Protein AF-A0A170YLC6-F1 (afdb_monomer)

Secondary structure (DSSP, 8-state):
-HHHHHHHHHHHHHHHHT-------EEEETTTTEEEETT-PPP-EEEEEETTSS-EEEEEEPTTPPP-SEEESSS--TTEEEEETT--B-TTT--PPTT-EEEEEE-SSTTSPPEEEEEEE-TTS-EEEES-SS--

Solvent-accessible surface area (backbone atoms only — not comparable to full-atom values): 7543 Å² total; per-residue (Å²): 124,70,68,60,56,54,55,52,51,51,51,52,51,53,60,62,66,64,66,71,79,67,68,23,46,48,21,35,37,67,88,78,43,23,44,31,35,62,85,62,46,55,56,40,30,37,40,40,41,30,81,79,78,74,49,39,37,40,37,36,54,37,88,98,49,80,59,43,35,56,47,54,68,82,54,82,55,89,48,42,44,28,23,38,87,81,70,45,82,35,46,95,71,66,66,61,58,48,68,36,46,32,42,38,37,28,58,52,47,86,91,29,67,74,12,64,42,43,37,31,24,36,88,82,25,46,62,78,45,51,82,29,64,58,77,131

Sequence (136 aa):
MKIKFINYGICIICCLMLVSCFDNEIYFDLTNQTICSCNKQRIINLYIDGSNSTNFYHWILKPNKKGASSVSIRTENSNYVIENMWNEDVSKKFRLQPNTEYEIRNNTFGDAAGGKLTIKTNNKGVVIYADKTSCQ

pLDDT: mean 87.72, std 13.37, range [45.97, 98.38]

Organism: NCBI:txid681398

Radius of gyration: 19.0 Å; Cα contacts (8 Å, |Δi|>4): 285; chains: 1; bounding box: 36×30×66 Å

Mean predicted aligned error: 7.42 Å

Structure (mmCIF, N/CA/C/O backbone):
data_AF-A0A170YLC6-F1
#
_entry.id   AF-A0A170YLC6-F1
#
loop_
_atom_site.group_PDB
_atom_site.id
_atom_site.type_symbol
_atom_site.label_atom_id
_atom_site.label_alt_id
_atom_site.label_comp_id
_atom_site.label_asym_id
_atom_site.label_entity_id
_atom_site.label_seq_id
_atom_site.pdbx_PDB_ins_code
_atom_site.Cartn_x
_atom_site.Cartn_y
_atom_site.Cartn_z
_atom_site.occupancy
_atom_site.B_iso_or_equiv
_atom_site.auth_seq_id
_atom_site.auth_comp_id
_atom_site.auth_asym_id
_atom_site.auth_atom_id
_atom_site.pdbx_PDB_model_num
ATOM 1 N N . MET A 1 1 ? 20.572 -8.815 -52.699 1.00 48.38 1 MET A N 1
ATOM 2 C CA . MET A 1 1 ? 19.210 -8.755 -52.111 1.00 48.38 1 MET A CA 1
ATOM 3 C C . MET A 1 1 ? 19.081 -9.379 -50.713 1.00 48.38 1 MET A C 1
ATOM 5 O O . MET A 1 1 ? 18.228 -8.927 -49.969 1.00 48.38 1 MET A O 1
ATOM 9 N N . LYS A 1 2 ? 19.924 -10.350 -50.311 1.00 45.97 2 LYS A N 1
ATOM 10 C CA . LYS A 1 2 ? 19.837 -11.036 -48.998 1.00 45.97 2 LYS A CA 1
ATOM 11 C C . LYS A 1 2 ? 20.210 -10.178 -47.770 1.00 45.97 2 LYS A C 1
ATOM 13 O O . LYS A 1 2 ? 19.629 -10.358 -46.711 1.00 45.97 2 LYS A O 1
ATOM 18 N N . ILE A 1 3 ? 21.117 -9.208 -47.925 1.00 53.50 3 ILE A N 1
ATOM 19 C CA . ILE A 1 3 ? 21.610 -8.356 -46.820 1.00 53.50 3 ILE A CA 1
ATOM 20 C C . ILE A 1 3 ? 20.516 -7.417 -46.278 1.00 53.50 3 ILE A C 1
ATOM 22 O O . ILE A 1 3 ? 20.440 -7.183 -45.077 1.00 53.50 3 ILE A O 1
ATOM 26 N N . LYS A 1 4 ? 19.611 -6.928 -47.142 1.00 48.47 4 LYS A N 1
ATOM 27 C CA . LYS A 1 4 ? 18.513 -6.043 -46.718 1.00 48.47 4 LYS A CA 1
ATOM 28 C C . LYS A 1 4 ? 17.527 -6.763 -45.788 1.00 48.47 4 LYS A C 1
ATOM 30 O O . LYS A 1 4 ? 17.150 -6.197 -44.774 1.00 48.47 4 LYS A O 1
ATOM 35 N N . PHE A 1 5 ? 17.176 -8.019 -46.081 1.00 52.56 5 PHE A N 1
ATOM 36 C CA . PHE A 1 5 ? 16.261 -8.822 -45.254 1.00 52.56 5 PHE A CA 1
ATOM 37 C C . PHE A 1 5 ? 16.809 -9.117 -43.851 1.00 52.56 5 PHE A C 1
ATOM 39 O O . PHE A 1 5 ? 16.048 -9.096 -42.889 1.00 52.56 5 PHE A O 1
ATOM 46 N N . ILE A 1 6 ? 18.122 -9.335 -43.726 1.00 58.53 6 ILE A N 1
ATOM 47 C CA . ILE A 1 6 ? 18.782 -9.552 -42.429 1.00 58.53 6 ILE A CA 1
ATOM 48 C C . ILE A 1 6 ? 18.714 -8.277 -41.575 1.00 58.53 6 ILE A C 1
ATOM 50 O O . ILE A 1 6 ? 18.359 -8.351 -40.402 1.00 58.53 6 ILE A O 1
ATOM 54 N N . ASN A 1 7 ? 18.948 -7.103 -42.174 1.00 59.88 7 ASN A N 1
ATOM 55 C CA . ASN A 1 7 ? 18.844 -5.824 -41.462 1.00 59.88 7 ASN A CA 1
ATOM 56 C C . ASN A 1 7 ? 17.406 -5.511 -41.008 1.00 59.88 7 ASN A C 1
ATOM 58 O O . ASN A 1 7 ? 17.218 -5.042 -39.889 1.00 59.88 7 ASN A O 1
ATOM 62 N N . TYR A 1 8 ? 16.389 -5.818 -41.824 1.00 62.88 8 TYR A N 1
ATOM 63 C CA . TYR A 1 8 ? 14.985 -5.675 -41.408 1.00 62.88 8 TYR A CA 1
ATOM 64 C C . TYR A 1 8 ? 14.615 -6.639 -40.271 1.00 62.88 8 TYR A C 1
ATOM 66 O O . TYR A 1 8 ? 13.932 -6.236 -39.333 1.00 62.88 8 TYR A O 1
ATOM 74 N N . GLY A 1 9 ? 15.104 -7.884 -40.314 1.00 66.00 9 GLY A N 1
ATOM 75 C CA . GLY A 1 9 ? 14.891 -8.865 -39.246 1.00 66.00 9 GLY A CA 1
ATOM 76 C C . GLY A 1 9 ? 15.504 -8.437 -37.909 1.00 66.00 9 GLY A C 1
ATOM 77 O O . GLY A 1 9 ? 14.850 -8.552 -36.876 1.00 66.00 9 GLY A O 1
ATOM 78 N N . ILE A 1 10 ? 16.716 -7.870 -37.929 1.00 73.00 10 ILE A N 1
ATOM 79 C CA . ILE A 1 10 ? 17.382 -7.339 -36.728 1.00 73.00 10 ILE A CA 1
ATOM 80 C C . ILE A 1 10 ? 16.599 -6.156 -36.145 1.00 73.00 10 ILE A C 1
ATOM 82 O O . ILE A 1 10 ? 16.379 -6.122 -34.938 1.00 73.00 10 ILE A O 1
ATOM 86 N N . CYS A 1 11 ? 16.107 -5.227 -36.975 1.00 67.75 11 CYS A N 1
ATOM 87 C CA . CYS A 1 11 ? 15.267 -4.124 -36.495 1.00 67.75 11 CYS A CA 1
ATOM 88 C C . CYS A 1 11 ? 13.968 -4.613 -35.838 1.00 67.75 11 CYS A C 1
ATOM 90 O O . CYS A 1 11 ? 13.606 -4.111 -34.778 1.00 67.75 11 CYS A O 1
ATOM 92 N N . ILE A 1 12 ? 13.293 -5.611 -36.417 1.00 71.88 12 ILE A N 1
ATOM 93 C CA . ILE A 1 12 ? 12.060 -6.177 -35.846 1.00 71.88 12 ILE A CA 1
ATOM 94 C C . ILE A 1 12 ? 12.345 -6.857 -34.500 1.00 71.88 12 ILE A C 1
ATOM 96 O O . ILE A 1 12 ? 11.608 -6.641 -33.542 1.00 71.88 12 ILE A O 1
ATOM 100 N N . ILE A 1 13 ? 13.438 -7.617 -34.390 1.00 69.62 13 ILE A N 1
ATOM 101 C CA . ILE A 1 13 ? 13.849 -8.256 -33.129 1.00 69.62 13 ILE A CA 1
ATOM 102 C C . ILE A 1 13 ? 14.229 -7.202 -32.078 1.00 69.62 13 ILE A C 1
ATOM 104 O O . ILE A 1 13 ? 13.822 -7.329 -30.927 1.00 69.62 13 ILE A O 1
ATOM 108 N N . CYS A 1 14 ? 14.934 -6.129 -32.454 1.00 65.12 14 CYS A N 1
ATOM 109 C CA . CYS A 1 14 ? 15.225 -5.012 -31.551 1.00 65.12 14 CYS A CA 1
ATOM 110 C C . CYS A 1 14 ? 13.949 -4.305 -31.069 1.00 65.12 14 CYS A C 1
ATOM 112 O O . CYS A 1 14 ? 13.848 -4.008 -29.884 1.00 65.12 14 CYS A O 1
ATOM 114 N N . CYS A 1 15 ? 12.953 -4.089 -31.935 1.00 64.06 15 CYS A N 1
ATOM 115 C CA . CYS A 1 15 ? 11.661 -3.527 -31.529 1.00 64.06 15 CYS A CA 1
ATOM 116 C C . CYS A 1 15 ? 10.871 -4.472 -30.607 1.00 64.06 15 CYS A C 1
ATOM 118 O O . CYS A 1 15 ? 10.248 -4.005 -29.659 1.00 64.06 15 CYS A O 1
ATOM 120 N N . LEU A 1 16 ? 10.934 -5.789 -30.834 1.00 62.88 16 LEU A N 1
ATOM 121 C CA . LEU A 1 16 ? 10.293 -6.797 -29.978 1.00 62.88 16 LEU A CA 1
ATOM 122 C C . LEU A 1 16 ? 10.998 -6.971 -28.619 1.00 62.88 16 LEU A C 1
ATOM 124 O O . LEU A 1 16 ? 10.357 -7.336 -27.639 1.00 62.88 16 LEU A O 1
ATOM 128 N N . MET A 1 17 ? 12.298 -6.680 -28.534 1.00 57.88 17 MET A N 1
ATOM 129 C CA . MET A 1 17 ? 13.069 -6.721 -27.280 1.00 57.88 17 MET A CA 1
ATOM 130 C C . MET A 1 17 ? 12.860 -5.475 -26.405 1.00 57.88 17 MET A C 1
ATOM 132 O O . MET A 1 17 ? 13.172 -5.508 -25.218 1.00 57.88 17 MET A O 1
ATOM 136 N N . LEU A 1 18 ? 12.312 -4.390 -26.964 1.00 55.69 18 LEU A N 1
ATOM 137 C CA . LEU A 1 18 ? 11.965 -3.169 -26.225 1.00 55.69 18 LEU A CA 1
ATOM 138 C C . LEU A 1 18 ? 10.608 -3.260 -25.510 1.00 55.69 18 LEU A C 1
ATOM 140 O O . LEU A 1 18 ? 10.250 -2.358 -24.761 1.00 55.69 18 LEU A O 1
ATOM 144 N N . VAL A 1 19 ? 9.864 -4.355 -25.689 1.00 55.34 19 VAL A N 1
ATOM 145 C CA . VAL A 1 19 ? 8.566 -4.576 -25.039 1.00 55.34 19 VAL A CA 1
ATOM 146 C C . VAL A 1 19 ? 8.743 -5.198 -23.646 1.00 55.34 19 VAL A C 1
ATOM 148 O O . VAL A 1 19 ? 8.029 -6.123 -23.267 1.00 55.34 19 VAL A O 1
ATOM 151 N N . SER A 1 20 ? 9.700 -4.718 -22.843 1.00 52.94 20 SER A N 1
ATOM 152 C CA . SER A 1 20 ? 9.600 -4.921 -21.394 1.00 52.94 20 SER A CA 1
ATOM 153 C C . SER A 1 20 ? 8.557 -3.931 -20.884 1.00 52.94 20 SER A C 1
ATOM 155 O O . SER A 1 20 ? 8.877 -2.789 -20.563 1.00 52.94 20 SER A O 1
ATOM 157 N N . CYS A 1 21 ? 7.289 -4.341 -20.897 1.00 65.69 21 CYS A N 1
ATOM 158 C CA . CYS A 1 21 ? 6.196 -3.516 -20.401 1.00 65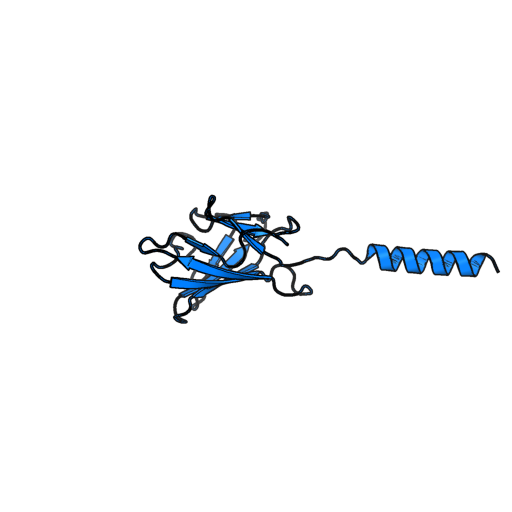.69 21 CYS A CA 1
ATOM 159 C C . CYS A 1 21 ? 6.307 -3.454 -18.870 1.00 65.69 21 CYS A C 1
ATOM 161 O O . CYS A 1 21 ? 5.843 -4.344 -18.150 1.00 65.69 21 CYS A O 1
ATOM 163 N N . PHE A 1 22 ? 7.035 -2.459 -18.365 1.00 78.31 22 PHE A N 1
ATOM 164 C CA . PHE A 1 22 ? 6.889 -2.054 -16.977 1.00 78.31 22 PHE A CA 1
ATOM 165 C C .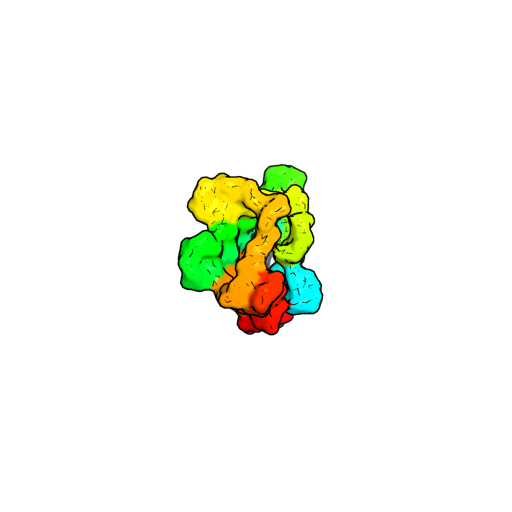 PHE A 1 22 ? 5.486 -1.489 -16.809 1.00 78.31 22 PHE A C 1
ATOM 167 O O . PHE A 1 22 ? 4.997 -0.763 -17.671 1.00 78.31 22 PHE A O 1
ATOM 174 N N . ASP A 1 23 ? 4.824 -1.883 -15.732 1.00 87.00 23 ASP A N 1
ATOM 175 C CA . ASP A 1 23 ? 3.466 -1.442 -15.457 1.00 87.00 23 ASP A CA 1
ATOM 176 C C . ASP A 1 23 ? 3.287 -1.261 -13.955 1.00 87.00 23 ASP A C 1
ATOM 178 O O . ASP A 1 23 ? 3.899 -1.956 -13.136 1.00 87.00 23 ASP A O 1
ATOM 182 N N . ASN A 1 24 ? 2.462 -0.290 -13.597 1.00 93.12 24 ASN A N 1
ATOM 183 C CA . ASN A 1 24 ? 2.168 0.044 -12.223 1.00 93.12 24 ASN A CA 1
ATOM 184 C C . ASN A 1 24 ? 0.934 -0.687 -11.692 1.00 93.12 24 ASN A C 1
ATOM 186 O O . ASN A 1 24 ? 0.565 -0.443 -10.543 1.00 93.12 24 ASN A O 1
ATOM 190 N N . GLU A 1 25 ? 0.286 -1.559 -12.469 1.00 94.62 25 GLU A N 1
ATOM 191 C CA . GLU A 1 25 ? -0.931 -2.231 -12.029 1.00 94.62 25 GLU A CA 1
ATOM 192 C C . GLU A 1 25 ? -0.751 -2.978 -10.699 1.00 94.62 25 GLU A C 1
ATOM 194 O O . GLU A 1 25 ? 0.216 -3.712 -10.450 1.00 94.62 25 GLU A O 1
ATOM 199 N N . ILE A 1 26 ? -1.716 -2.729 -9.817 1.00 96.75 26 ILE A N 1
ATOM 200 C CA . ILE A 1 26 ? -1.771 -3.235 -8.456 1.00 96.75 26 ILE A CA 1
ATOM 201 C C . ILE A 1 26 ? -3.178 -3.733 -8.142 1.00 96.75 26 ILE A C 1
ATOM 203 O O . ILE A 1 26 ? -4.171 -3.230 -8.670 1.00 96.75 26 ILE A O 1
ATOM 207 N N . TYR A 1 27 ? -3.246 -4.673 -7.210 1.00 97.44 27 TYR A N 1
ATOM 208 C CA . TYR A 1 27 ? -4.473 -5.115 -6.561 1.00 97.44 27 TYR A CA 1
ATOM 209 C C . TYR A 1 27 ? -4.266 -5.169 -5.046 1.00 97.44 27 TYR A C 1
ATOM 211 O O . TYR A 1 27 ? -3.137 -5.100 -4.547 1.00 97.44 27 TYR A O 1
ATOM 219 N N . PHE A 1 28 ? -5.361 -5.296 -4.304 1.00 98.19 28 PHE A N 1
ATOM 220 C CA . PHE A 1 28 ? -5.331 -5.413 -2.856 1.00 98.19 28 PHE A CA 1
ATO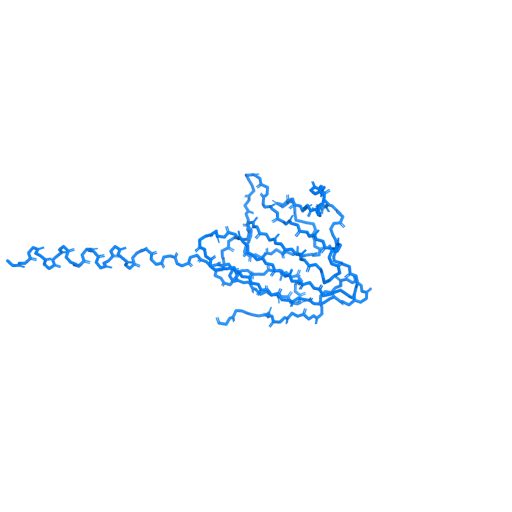M 221 C C . PHE A 1 28 ? -5.730 -6.822 -2.412 1.00 98.19 28 PHE A C 1
ATOM 223 O O . PHE A 1 28 ? -6.842 -7.282 -2.666 1.00 98.19 28 PHE A O 1
ATOM 230 N N . ASP A 1 29 ? -4.838 -7.499 -1.696 1.00 97.62 29 ASP A N 1
ATOM 231 C CA . ASP A 1 29 ? -5.148 -8.764 -1.035 1.00 97.62 29 ASP A CA 1
ATOM 232 C C . ASP A 1 29 ? -5.820 -8.475 0.314 1.00 97.62 29 ASP A C 1
ATOM 234 O O . ASP A 1 29 ? -5.181 -8.057 1.284 1.00 97.62 29 ASP A O 1
ATOM 238 N N . LEU A 1 30 ? -7.134 -8.705 0.372 1.00 97.12 30 LEU A N 1
ATOM 239 C CA . LEU A 1 30 ? -7.945 -8.499 1.574 1.00 97.12 30 LEU A CA 1
ATOM 240 C C . LEU A 1 30 ? -7.572 -9.448 2.721 1.00 97.12 30 LEU A C 1
ATOM 242 O O . LEU A 1 30 ? -7.741 -9.081 3.883 1.00 97.12 30 LEU A O 1
ATOM 246 N N . THR A 1 31 ? -7.055 -10.641 2.431 1.00 95.81 31 THR A N 1
ATOM 247 C CA . THR A 1 31 ? -6.705 -11.628 3.462 1.00 95.81 31 THR A CA 1
ATOM 248 C C . THR A 1 31 ? -5.426 -11.208 4.172 1.00 95.81 31 THR A C 1
ATOM 250 O O . THR A 1 31 ? -5.387 -11.121 5.400 1.00 95.81 31 THR A O 1
ATOM 253 N N . ASN A 1 32 ? -4.394 -10.886 3.391 1.00 96.38 32 ASN A N 1
ATOM 254 C CA . ASN A 1 32 ? -3.082 -10.512 3.915 1.00 96.38 32 ASN A CA 1
ATOM 255 C C . ASN A 1 32 ? -2.965 -9.019 4.246 1.00 96.38 32 ASN A C 1
ATOM 257 O O . ASN A 1 32 ? -2.029 -8.616 4.936 1.00 96.38 32 ASN A O 1
ATOM 261 N N . GLN A 1 33 ? -3.937 -8.206 3.815 1.00 96.75 33 GLN A N 1
ATOM 262 C CA . GLN A 1 33 ? -3.956 -6.751 3.980 1.00 96.75 33 GLN A CA 1
ATOM 263 C C . GLN A 1 33 ? -2.712 -6.113 3.347 1.00 96.75 33 GLN A C 1
ATOM 265 O O . GLN A 1 33 ? -1.981 -5.337 3.972 1.00 96.75 33 GLN A O 1
ATOM 270 N N . THR A 1 34 ? -2.464 -6.493 2.095 1.00 97.12 34 THR A N 1
ATOM 271 C CA . THR A 1 34 ? -1.277 -6.118 1.323 1.00 97.12 34 THR A CA 1
ATOM 272 C C . THR A 1 34 ? -1.661 -5.546 -0.034 1.00 97.12 34 THR A C 1
ATOM 274 O O . THR A 1 34 ? -2.557 -6.053 -0.704 1.00 97.12 34 THR A O 1
ATOM 277 N N . ILE A 1 35 ? -0.924 -4.527 -0.464 1.00 96.94 35 ILE A N 1
ATOM 278 C CA . ILE A 1 35 ? -0.944 -4.014 -1.834 1.00 96.94 35 ILE A CA 1
ATOM 279 C C . ILE A 1 35 ? 0.038 -4.859 -2.641 1.00 96.94 35 ILE A C 1
ATOM 281 O O . ILE A 1 35 ? 1.195 -4.993 -2.239 1.00 96.94 35 ILE A O 1
ATOM 285 N N . CYS A 1 36 ? -0.403 -5.419 -3.760 1.00 96.94 36 CYS A N 1
ATOM 286 C CA . CYS A 1 36 ? 0.364 -6.360 -4.567 1.00 96.94 36 CYS A CA 1
ATOM 287 C C . CYS A 1 36 ? 0.493 -5.856 -6.005 1.00 96.94 36 CYS A C 1
ATOM 289 O O . CYS A 1 36 ? -0.493 -5.452 -6.609 1.00 96.94 36 CYS A O 1
ATOM 291 N N . SER A 1 37 ? 1.701 -5.914 -6.560 1.00 95.25 37 SER A N 1
ATOM 292 C CA . SER A 1 37 ? 1.980 -5.636 -7.970 1.00 95.25 37 SER A CA 1
ATOM 293 C C . SER A 1 37 ? 1.588 -6.826 -8.847 1.00 95.25 37 SER A C 1
ATOM 295 O O . SER A 1 37 ? 1.901 -7.977 -8.521 1.00 95.25 37 SER A O 1
ATOM 297 N N . CYS A 1 38 ? 0.948 -6.548 -9.982 1.00 93.25 38 CYS A N 1
ATOM 298 C CA . CYS A 1 38 ? 0.431 -7.583 -10.872 1.00 93.25 38 CYS A CA 1
ATOM 299 C C . CYS A 1 38 ? 1.497 -8.331 -11.666 1.00 93.25 38 CYS A C 1
ATOM 301 O O . CYS A 1 38 ? 1.487 -9.557 -11.767 1.00 93.25 38 CYS A O 1
ATOM 303 N N . ASN A 1 39 ? 2.493 -7.608 -12.145 1.00 88.88 39 ASN A N 1
ATOM 304 C CA . ASN A 1 39 ? 3.618 -8.140 -12.908 1.00 88.88 39 ASN A CA 1
ATOM 305 C C . ASN A 1 39 ? 4.800 -8.574 -12.015 1.00 88.88 39 ASN A C 1
ATOM 307 O O . ASN A 1 39 ? 5.905 -8.802 -12.511 1.00 88.88 39 ASN A O 1
ATOM 311 N N . LYS A 1 40 ? 4.584 -8.694 -10.694 1.00 88.81 40 LYS A N 1
ATOM 312 C CA . LYS A 1 40 ? 5.610 -9.016 -9.681 1.00 88.81 40 LYS A CA 1
ATOM 313 C C . LYS A 1 40 ? 6.767 -8.007 -9.637 1.00 88.81 40 LYS A C 1
ATOM 315 O O . LYS A 1 40 ? 7.842 -8.322 -9.114 1.00 88.81 40 LYS A O 1
ATOM 320 N N . GLN A 1 41 ? 6.570 -6.801 -10.166 1.00 90.75 41 GLN A N 1
ATOM 321 C CA . GLN A 1 41 ? 7.559 -5.735 -10.084 1.00 90.75 41 GLN A CA 1
ATOM 322 C C . GLN A 1 41 ? 7.590 -5.149 -8.674 1.00 90.75 41 GLN A C 1
ATOM 324 O O . GLN A 1 41 ? 6.671 -5.303 -7.873 1.00 90.75 41 GLN A O 1
ATOM 329 N N . ARG A 1 42 ? 8.716 -4.527 -8.328 1.00 93.06 42 ARG A N 1
ATOM 330 C CA . ARG A 1 42 ? 8.916 -3.970 -6.990 1.00 93.06 42 ARG A CA 1
ATOM 331 C C . ARG A 1 42 ? 8.119 -2.688 -6.871 1.00 93.06 42 ARG A C 1
ATOM 333 O O . ARG A 1 42 ? 8.289 -1.809 -7.697 1.00 93.06 42 ARG A O 1
ATOM 340 N N . ILE A 1 43 ? 7.353 -2.550 -5.805 1.00 95.00 43 ILE A N 1
ATOM 341 C CA . ILE A 1 43 ? 6.685 -1.301 -5.467 1.00 95.00 43 ILE A CA 1
ATOM 342 C C . ILE A 1 43 ? 7.731 -0.357 -4.864 1.00 95.00 43 ILE A C 1
ATOM 344 O O . ILE A 1 43 ? 8.389 -0.709 -3.884 1.00 95.00 43 ILE A O 1
ATOM 348 N N . ILE A 1 44 ? 7.919 0.822 -5.447 1.00 95.25 44 ILE A N 1
ATOM 349 C CA . ILE A 1 44 ? 8.914 1.814 -5.004 1.00 95.25 44 ILE A CA 1
ATOM 350 C C . ILE A 1 44 ? 8.241 3.102 -4.529 1.00 95.25 44 ILE A C 1
ATOM 352 O O . ILE A 1 44 ? 8.753 3.747 -3.615 1.00 95.25 44 ILE A O 1
ATOM 356 N N . ASN A 1 45 ? 7.101 3.451 -5.127 1.00 95.06 45 ASN A N 1
ATOM 357 C CA . ASN A 1 45 ? 6.413 4.714 -4.899 1.00 95.06 45 ASN A CA 1
ATOM 358 C C . ASN A 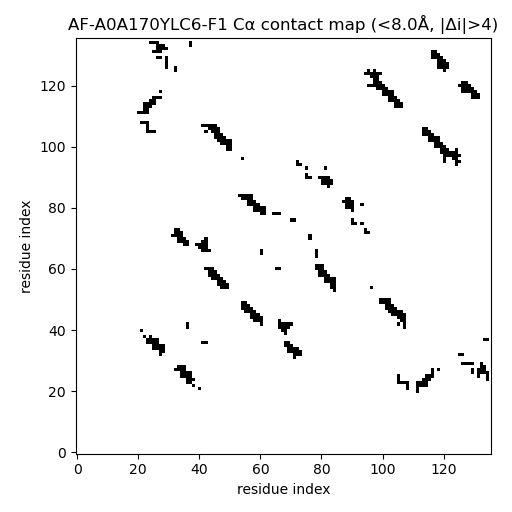1 45 ? 4.890 4.497 -4.899 1.00 95.06 45 ASN A C 1
ATOM 360 O O . ASN A 1 45 ? 4.330 4.111 -5.928 1.00 95.06 45 ASN A O 1
ATOM 364 N N . LEU A 1 46 ? 4.237 4.731 -3.755 1.00 96.06 46 LEU A N 1
ATOM 365 C CA . LEU A 1 46 ? 2.776 4.691 -3.629 1.00 96.06 46 LEU A CA 1
ATOM 366 C C . LEU A 1 46 ? 2.236 5.978 -3.013 1.00 96.06 46 LEU A C 1
ATOM 368 O O . LEU A 1 46 ? 2.768 6.461 -2.016 1.00 96.06 46 LEU A O 1
ATOM 372 N N . TYR A 1 47 ? 1.099 6.433 -3.516 1.00 95.94 47 TYR A N 1
ATOM 373 C CA . TYR A 1 47 ? 0.256 7.428 -2.865 1.00 95.94 47 TYR A CA 1
ATOM 374 C C . TYR A 1 47 ? -0.995 6.752 -2.311 1.00 95.94 47 TYR A C 1
ATOM 376 O O . TYR A 1 47 ? -1.560 5.871 -2.959 1.00 95.94 47 TYR A O 1
ATOM 384 N N . ILE A 1 48 ? -1.404 7.144 -1.108 1.00 96.38 48 ILE A N 1
ATOM 385 C CA . ILE A 1 48 ? -2.625 6.682 -0.449 1.00 96.38 48 ILE A CA 1
ATOM 386 C C . ILE A 1 48 ? -3.403 7.922 -0.013 1.00 96.38 48 ILE A C 1
ATOM 388 O O . ILE A 1 48 ? -3.044 8.578 0.967 1.00 96.38 48 ILE A O 1
ATOM 392 N N . ASP A 1 49 ? -4.469 8.218 -0.746 1.00 96.06 49 ASP A N 1
ATOM 393 C CA . ASP A 1 49 ? -5.271 9.429 -0.614 1.00 96.06 49 ASP A CA 1
ATOM 394 C C . ASP A 1 49 ? -6.645 9.076 -0.045 1.00 96.06 49 ASP A C 1
ATOM 396 O O . ASP A 1 49 ? -7.414 8.338 -0.655 1.00 96.06 49 ASP A O 1
ATOM 400 N N . GLY A 1 50 ? -6.967 9.575 1.142 1.00 95.56 50 GLY A N 1
ATOM 401 C CA . GLY A 1 50 ? -8.278 9.419 1.758 1.00 95.56 50 GLY A CA 1
ATOM 402 C C . GLY A 1 50 ? -9.281 10.422 1.200 1.00 95.56 50 GLY A C 1
ATOM 403 O O . GLY A 1 50 ? -8.948 11.577 0.929 1.00 95.56 50 GLY A O 1
ATOM 404 N N . SER A 1 51 ? -10.543 10.010 1.100 1.00 90.31 51 SER A N 1
ATOM 405 C CA . SER A 1 51 ? -11.629 10.821 0.528 1.00 90.31 51 SER A CA 1
ATOM 406 C C . SER A 1 51 ? -11.871 12.169 1.225 1.00 90.31 51 SER A C 1
ATOM 408 O O . SER A 1 51 ? -12.468 13.071 0.645 1.00 90.31 51 SER A O 1
ATOM 410 N N . ASN A 1 52 ? -11.391 12.344 2.457 1.00 80.31 52 ASN A N 1
ATOM 411 C CA . ASN A 1 52 ? -11.552 13.558 3.256 1.00 80.31 52 ASN A CA 1
ATOM 412 C C . ASN A 1 52 ? -10.415 14.589 3.097 1.00 80.31 52 ASN A C 1
ATOM 414 O O . ASN A 1 52 ? -10.375 15.550 3.862 1.00 80.31 52 ASN A O 1
ATOM 418 N N . SER A 1 53 ? -9.502 14.414 2.130 1.00 70.94 53 SER A N 1
ATOM 419 C CA . SER A 1 53 ? -8.393 15.338 1.795 1.00 70.94 53 SER A CA 1
ATOM 420 C C . SER A 1 53 ? -7.329 15.560 2.884 1.00 70.94 53 SER A C 1
ATOM 422 O O . SER A 1 53 ? -6.278 16.125 2.602 1.00 70.94 53 SER A O 1
ATOM 424 N N . THR A 1 54 ? -7.568 15.125 4.122 1.00 79.62 54 THR A N 1
ATOM 425 C CA . THR A 1 54 ? -6.635 15.255 5.254 1.00 79.62 54 THR A CA 1
ATOM 426 C C . THR A 1 54 ? -5.793 14.005 5.471 1.00 79.62 54 THR A C 1
ATOM 428 O O . THR A 1 54 ? -4.707 14.070 6.043 1.00 79.62 54 THR A O 1
ATOM 431 N N . ASN A 1 55 ? -6.277 12.855 5.005 1.00 88.81 55 ASN A N 1
ATOM 432 C CA . ASN A 1 55 ? -5.559 11.597 5.092 1.00 88.81 55 ASN A CA 1
ATOM 433 C C . ASN A 1 55 ? -4.753 11.374 3.811 1.00 88.81 55 ASN A C 1
ATOM 435 O O . ASN A 1 55 ? -5.249 10.766 2.874 1.00 88.81 55 ASN A O 1
ATOM 439 N N . PHE A 1 56 ? -3.517 11.856 3.777 1.00 94.50 56 PHE A N 1
ATOM 440 C CA . PHE A 1 56 ? -2.591 11.637 2.667 1.00 94.50 56 PHE A CA 1
ATOM 441 C C . PHE A 1 56 ? -1.354 10.910 3.173 1.00 94.50 56 PHE A C 1
ATOM 443 O O . PHE A 1 56 ? -0.787 11.312 4.194 1.00 94.50 56 PHE A O 1
ATOM 450 N N . TYR A 1 57 ? -0.919 9.886 2.441 1.00 95.50 57 TYR A N 1
ATOM 451 C CA . TYR A 1 57 ? 0.332 9.195 2.721 1.00 95.50 57 TYR A CA 1
ATOM 452 C C . TYR A 1 57 ? 1.121 8.921 1.446 1.00 95.50 57 TYR A C 1
ATOM 454 O O . TYR A 1 57 ? 0.598 8.339 0.495 1.00 95.50 57 TYR A O 1
ATOM 462 N N . HIS A 1 58 ? 2.406 9.259 1.465 1.00 96.25 58 HIS A N 1
ATOM 463 C CA . HIS A 1 58 ? 3.354 8.952 0.403 1.00 96.25 58 HIS A CA 1
ATOM 464 C C . HIS A 1 58 ? 4.358 7.916 0.899 1.00 96.25 58 HIS A C 1
ATOM 466 O O . HIS A 1 58 ? 5.118 8.161 1.830 1.00 96.25 58 HIS A O 1
ATOM 472 N N . TRP A 1 59 ? 4.334 6.728 0.303 1.00 96.06 59 TRP A N 1
ATOM 473 C CA . TRP A 1 59 ? 5.272 5.656 0.610 1.00 96.06 59 TRP A CA 1
ATOM 474 C C . TRP A 1 59 ? 6.412 5.661 -0.395 1.00 96.06 59 TRP A C 1
ATOM 476 O O . TRP A 1 59 ? 6.195 5.480 -1.595 1.00 96.06 59 TRP A O 1
ATOM 486 N N . ILE A 1 60 ? 7.632 5.783 0.116 1.00 95.94 60 ILE A N 1
ATOM 487 C CA . ILE A 1 60 ? 8.854 5.882 -0.679 1.00 95.94 60 ILE A CA 1
ATOM 488 C C . ILE A 1 60 ? 9.825 4.805 -0.210 1.00 95.94 60 ILE A C 1
ATOM 490 O O . ILE A 1 60 ? 10.107 4.679 0.983 1.00 95.94 60 ILE A O 1
ATOM 494 N N . LEU A 1 61 ? 10.366 4.013 -1.134 1.00 96.69 61 LEU A N 1
ATOM 495 C CA . LEU A 1 61 ? 11.435 3.074 -0.802 1.00 96.69 61 LEU A CA 1
ATOM 496 C C . LEU A 1 61 ? 12.674 3.838 -0.312 1.00 96.69 61 LEU A C 1
ATOM 498 O O . LEU A 1 61 ? 13.177 4.731 -0.992 1.00 96.69 61 LEU A O 1
ATOM 502 N N . LYS A 1 62 ? 13.213 3.448 0.845 1.00 95.50 62 LYS A N 1
ATOM 503 C CA . LYS A 1 62 ? 14.450 4.033 1.369 1.00 95.50 62 LYS A CA 1
ATOM 504 C C . LYS A 1 62 ? 15.625 3.776 0.422 1.00 95.50 62 LYS A C 1
ATOM 506 O O . LYS A 1 62 ? 15.715 2.688 -0.162 1.00 95.50 62 LYS A O 1
ATOM 511 N N . PRO A 1 63 ? 16.596 4.704 0.355 1.00 93.19 63 PRO A N 1
ATOM 512 C CA . PRO A 1 63 ? 17.851 4.465 -0.343 1.00 93.19 63 PRO A CA 1
ATOM 513 C C . PRO A 1 63 ? 18.496 3.149 0.109 1.00 93.19 63 PRO A C 1
ATOM 515 O O . PRO A 1 63 ? 18.483 2.809 1.294 1.00 93.19 63 PRO A O 1
ATOM 518 N N . ASN A 1 64 ? 19.069 2.403 -0.837 1.00 91.50 64 ASN A N 1
ATOM 519 C CA . ASN A 1 64 ? 19.768 1.132 -0.594 1.00 91.50 64 ASN A CA 1
ATOM 520 C C . ASN A 1 64 ? 18.906 -0.006 -0.009 1.00 91.50 64 ASN A C 1
ATOM 522 O O . ASN A 1 64 ? 19.444 -1.045 0.382 1.00 91.50 64 ASN A O 1
ATOM 526 N N . LYS A 1 65 ? 17.577 0.143 0.055 1.00 93.88 65 LYS A N 1
ATOM 527 C CA . LYS A 1 65 ? 16.661 -0.953 0.393 1.00 93.88 65 LYS A CA 1
ATOM 528 C C . LYS A 1 65 ? 16.128 -1.624 -0.866 1.00 93.88 65 LYS A C 1
ATOM 530 O O . LYS A 1 65 ? 16.086 -1.042 -1.945 1.00 93.88 65 LYS A O 1
ATOM 535 N N . LYS A 1 66 ? 15.722 -2.886 -0.726 1.00 89.19 66 LYS A N 1
ATOM 536 C CA . LYS A 1 66 ? 15.099 -3.653 -1.807 1.00 89.19 66 LYS A CA 1
ATOM 537 C C . LYS A 1 66 ? 13.582 -3.552 -1.668 1.00 89.19 66 LYS A C 1
ATOM 539 O O . LYS A 1 66 ? 13.035 -3.981 -0.656 1.00 89.19 66 LYS A O 1
ATOM 544 N N . GLY A 1 67 ? 12.920 -2.998 -2.682 1.00 88.00 67 GLY A N 1
ATOM 545 C CA . GLY A 1 67 ? 11.460 -3.003 -2.760 1.00 88.00 67 GLY A CA 1
ATOM 546 C C . GLY A 1 67 ? 10.907 -4.421 -2.898 1.00 88.00 67 GLY A C 1
ATOM 547 O O . GLY A 1 67 ? 11.605 -5.333 -3.358 1.00 88.00 67 GLY A O 1
ATOM 548 N N . ALA A 1 68 ? 9.651 -4.596 -2.507 1.00 92.38 68 ALA A N 1
ATOM 549 C CA . ALA A 1 68 ? 8.930 -5.860 -2.607 1.00 92.38 68 ALA A CA 1
ATOM 550 C C . ALA A 1 68 ? 7.800 -5.749 -3.634 1.00 92.38 68 ALA A C 1
ATOM 552 O O . ALA A 1 68 ? 7.292 -4.660 -3.887 1.00 92.38 68 ALA A O 1
ATOM 553 N N . SER A 1 69 ? 7.396 -6.876 -4.217 1.00 94.44 69 SER A N 1
ATOM 554 C CA . SER A 1 69 ? 6.216 -6.938 -5.089 1.00 94.44 69 SER A CA 1
ATOM 555 C C . SER A 1 69 ? 4.896 -6.887 -4.322 1.00 94.44 69 SER A C 1
ATOM 557 O O . SER A 1 69 ? 3.838 -6.776 -4.926 1.00 94.44 69 SER A O 1
ATOM 559 N N . SER A 1 70 ? 4.953 -6.985 -2.995 1.00 94.88 70 SER A N 1
ATOM 560 C CA . SER A 1 70 ? 3.811 -6.862 -2.100 1.00 94.88 70 SER A CA 1
ATOM 561 C C . SER A 1 70 ? 4.214 -6.079 -0.857 1.00 94.88 70 SER A C 1
ATOM 563 O O . SER A 1 70 ? 5.267 -6.345 -0.269 1.00 94.88 70 SER A O 1
ATOM 565 N N . VAL A 1 71 ? 3.376 -5.140 -0.433 1.00 94.69 71 VAL A N 1
ATOM 566 C CA . VAL A 1 71 ? 3.623 -4.272 0.721 1.00 94.69 71 VAL A CA 1
ATOM 567 C C . VAL A 1 71 ? 2.415 -4.332 1.650 1.00 94.69 71 VAL A C 1
ATOM 569 O O . VAL A 1 71 ? 1.294 -4.035 1.248 1.00 94.69 71 VAL A O 1
ATOM 572 N N . SER A 1 72 ? 2.638 -4.744 2.898 1.00 93.62 72 SER A N 1
ATOM 573 C CA . SER A 1 72 ? 1.595 -4.772 3.929 1.00 93.62 72 SER A CA 1
ATOM 574 C C . SER A 1 72 ? 1.308 -3.370 4.443 1.00 93.62 72 SER A C 1
ATOM 576 O O . SER A 1 72 ? 2.236 -2.628 4.760 1.00 93.62 72 SER A O 1
ATOM 578 N N . ILE A 1 73 ? 0.024 -3.044 4.585 1.00 92.12 73 ILE A N 1
ATOM 579 C CA . ILE A 1 73 ? -0.434 -1.780 5.179 1.00 92.12 73 ILE A CA 1
ATOM 580 C C . ILE A 1 73 ? -0.657 -1.883 6.699 1.00 92.12 73 ILE A C 1
ATOM 582 O O . ILE A 1 73 ? -0.996 -0.893 7.343 1.00 92.12 73 ILE A O 1
ATOM 586 N N . ARG A 1 74 ? -0.514 -3.080 7.292 1.00 85.69 74 ARG A N 1
ATOM 587 C CA . ARG A 1 74 ? -0.761 -3.312 8.733 1.00 85.69 74 ARG A CA 1
ATOM 588 C C . ARG A 1 74 ? 0.503 -3.456 9.562 1.00 85.69 74 ARG A C 1
ATOM 590 O O . ARG A 1 74 ? 0.463 -3.218 10.768 1.00 85.69 74 ARG A O 1
ATOM 597 N N . THR A 1 75 ? 1.590 -3.887 8.939 1.00 78.56 75 THR A N 1
ATOM 598 C CA . THR A 1 75 ? 2.884 -4.078 9.596 1.00 78.56 75 THR A CA 1
ATOM 599 C C . THR A 1 75 ? 3.829 -2.965 9.199 1.00 78.56 75 THR A C 1
ATOM 601 O O . THR A 1 75 ? 3.869 -2.579 8.033 1.00 78.56 75 THR A O 1
ATOM 604 N N . GLU A 1 76 ? 4.625 -2.497 10.158 1.00 80.94 76 GLU A N 1
ATOM 605 C CA . GLU A 1 76 ? 5.711 -1.566 9.876 1.00 80.94 76 GLU A CA 1
ATOM 606 C C . GLU A 1 76 ? 6.626 -2.157 8.798 1.00 80.94 76 GLU A C 1
ATOM 608 O O . GLU A 1 76 ? 7.120 -3.281 8.925 1.00 80.94 76 GLU A O 1
ATOM 613 N N . ASN A 1 77 ? 6.839 -1.398 7.725 1.00 83.06 77 ASN A N 1
ATOM 614 C CA . ASN A 1 77 ? 7.746 -1.795 6.664 1.00 83.06 77 ASN A CA 1
ATOM 615 C C . ASN A 1 77 ? 9.020 -0.961 6.748 1.00 83.06 77 ASN A C 1
ATOM 617 O O 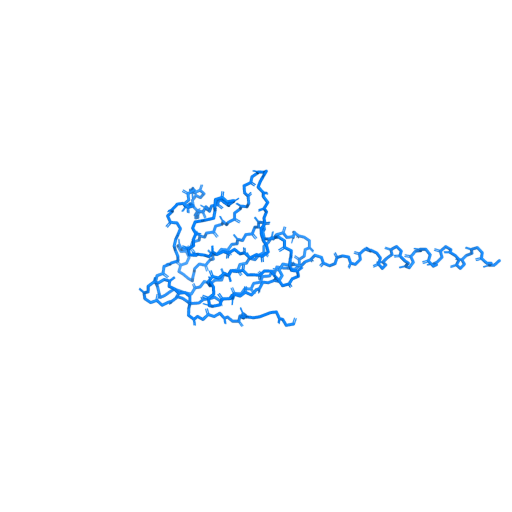. ASN A 1 77 ? 9.092 0.159 6.247 1.00 83.06 77 ASN A O 1
ATOM 621 N N . SER A 1 78 ? 10.051 -1.532 7.369 1.00 88.62 78 SER A N 1
ATOM 622 C CA . SER A 1 78 ? 11.323 -0.845 7.607 1.00 88.62 78 SER A CA 1
ATOM 623 C C . SER A 1 78 ? 12.043 -0.413 6.324 1.00 88.62 78 SER A C 1
ATOM 625 O O . SER A 1 78 ? 12.913 0.462 6.391 1.00 88.62 78 SER A O 1
ATOM 627 N N . ASN A 1 79 ? 11.664 -0.965 5.164 1.00 94.06 79 ASN A N 1
ATOM 628 C CA . ASN A 1 79 ? 12.230 -0.605 3.868 1.00 94.06 79 ASN A CA 1
ATOM 629 C C . ASN A 1 79 ? 11.670 0.698 3.291 1.00 94.06 79 ASN A C 1
ATOM 631 O O . ASN A 1 79 ? 12.317 1.257 2.411 1.00 94.06 79 ASN A O 1
ATOM 635 N N . TYR A 1 80 ? 10.531 1.195 3.774 1.00 94.81 80 TYR A N 1
ATOM 636 C CA . TYR A 1 80 ? 9.896 2.409 3.257 1.00 94.81 80 TYR A CA 1
ATOM 637 C C . TYR A 1 80 ? 9.959 3.540 4.288 1.00 94.81 80 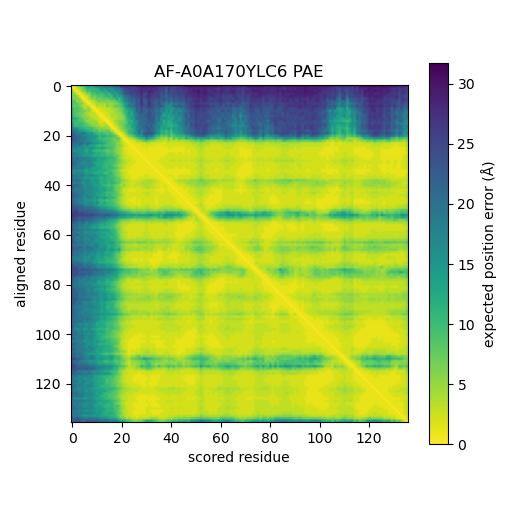TYR A C 1
ATOM 639 O O . TYR A 1 80 ? 10.050 3.300 5.496 1.00 94.81 80 TYR A O 1
ATOM 647 N N . VAL A 1 81 ? 9.976 4.773 3.791 1.00 95.56 81 VAL A N 1
ATOM 648 C CA . VAL A 1 81 ? 9.547 5.968 4.522 1.00 95.56 81 VAL A CA 1
ATOM 649 C C . VAL A 1 81 ? 8.095 6.215 4.139 1.00 95.56 81 VAL A C 1
ATOM 651 O O . VAL A 1 81 ? 7.730 6.036 2.976 1.00 95.56 81 VAL A O 1
ATOM 654 N N . ILE A 1 82 ? 7.274 6.587 5.112 1.00 95.12 82 ILE A N 1
ATOM 655 C CA . ILE A 1 82 ? 5.896 7.005 4.889 1.00 95.12 82 ILE A CA 1
ATOM 656 C C . ILE A 1 82 ? 5.782 8.453 5.337 1.00 95.12 82 ILE A C 1
ATOM 658 O O . ILE A 1 82 ? 5.956 8.734 6.520 1.00 95.12 82 ILE A O 1
ATOM 662 N N . GLU A 1 83 ? 5.479 9.345 4.407 1.00 95.75 83 GLU A N 1
ATOM 663 C CA . GLU A 1 83 ? 5.325 10.776 4.655 1.00 95.75 83 GLU A CA 1
ATOM 664 C C . GLU A 1 83 ? 3.844 11.166 4.630 1.00 95.75 83 GLU A C 1
ATOM 666 O O . GLU A 1 83 ? 3.058 10.574 3.890 1.00 95.75 83 GLU A O 1
ATOM 671 N N . ASN A 1 84 ? 3.438 12.134 5.453 1.00 93.56 84 ASN A N 1
ATOM 672 C CA . ASN A 1 84 ? 2.095 12.724 5.391 1.00 93.56 84 ASN A CA 1
ATOM 673 C C . ASN A 1 84 ? 2.050 13.936 4.434 1.00 93.56 84 ASN A C 1
ATOM 675 O O . ASN A 1 84 ? 3.046 14.272 3.800 1.00 93.56 84 ASN A O 1
ATOM 679 N N . MET A 1 85 ? 0.910 14.638 4.349 1.00 91.31 85 MET A N 1
ATOM 680 C CA . MET A 1 85 ? 0.770 15.839 3.496 1.00 91.31 85 MET A CA 1
ATOM 681 C C . MET A 1 85 ? 1.751 16.979 3.825 1.00 91.31 85 MET A C 1
ATOM 683 O O . MET A 1 85 ? 1.918 17.894 3.024 1.00 91.31 85 MET A O 1
ATOM 687 N N . TRP A 1 86 ? 2.361 16.951 5.011 1.00 92.19 86 TRP A N 1
ATOM 688 C CA . TRP A 1 8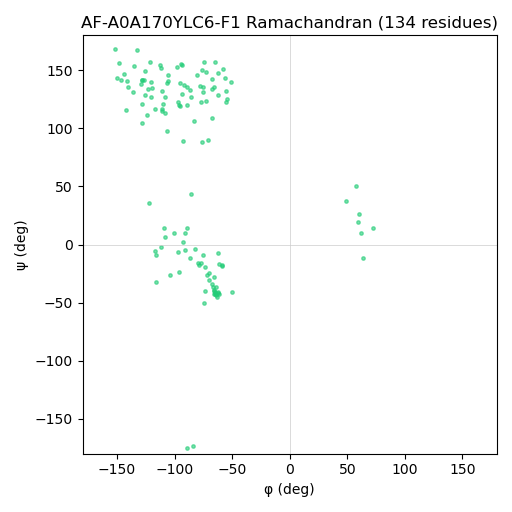6 ? 3.315 17.945 5.499 1.00 92.19 86 TRP A CA 1
ATOM 689 C C . TRP A 1 86 ? 4.771 17.479 5.350 1.00 92.19 86 TRP A C 1
ATOM 691 O O . TRP A 1 86 ? 5.674 18.125 5.877 1.00 92.19 86 TRP A O 1
ATOM 701 N N . ASN A 1 87 ? 5.004 16.374 4.631 1.00 91.81 87 ASN A N 1
ATOM 702 C CA . ASN A 1 87 ? 6.304 15.717 4.464 1.00 91.81 87 ASN A CA 1
ATOM 703 C C . ASN A 1 87 ? 6.931 15.244 5.791 1.00 91.81 87 ASN A C 1
ATOM 705 O O . ASN A 1 87 ? 8.151 15.148 5.919 1.00 91.81 87 ASN A O 1
ATOM 709 N N . GLU A 1 88 ? 6.113 14.959 6.807 1.00 93.88 88 GLU A N 1
ATOM 710 C CA . GLU A 1 88 ? 6.591 14.406 8.075 1.00 93.88 88 GLU A CA 1
ATOM 711 C C . GLU A 1 88 ? 6.675 12.878 7.994 1.00 93.88 88 GLU A C 1
ATOM 713 O O . GLU A 1 88 ? 5.710 12.225 7.590 1.00 93.88 88 GLU A O 1
ATOM 718 N N . ASP A 1 89 ? 7.790 12.294 8.449 1.00 94.44 89 ASP A N 1
ATOM 719 C CA . ASP A 1 89 ? 7.941 10.838 8.556 1.00 94.44 89 ASP A CA 1
ATOM 720 C C . ASP A 1 89 ? 7.005 10.270 9.638 1.00 94.44 89 ASP A C 1
ATOM 722 O O . ASP A 1 89 ? 7.210 10.422 10.848 1.00 94.44 89 ASP A O 1
ATOM 726 N N . VAL A 1 90 ? 5.978 9.556 9.184 1.00 93.31 90 VAL A N 1
ATOM 727 C CA . VAL A 1 90 ? 4.982 8.868 10.005 1.00 93.31 90 VAL A CA 1
ATOM 728 C C . VAL A 1 90 ? 5.128 7.345 9.956 1.00 93.31 90 VAL A C 1
ATOM 730 O O . VAL A 1 90 ? 4.236 6.638 10.426 1.00 93.31 90 VAL A O 1
ATOM 733 N N . SER A 1 91 ? 6.249 6.805 9.465 1.00 91.75 91 SER A N 1
ATOM 734 C CA . SER A 1 91 ? 6.448 5.362 9.228 1.00 91.75 91 SER A CA 1
ATOM 735 C C . SER A 1 91 ? 6.089 4.483 10.430 1.00 91.75 91 SER A C 1
ATOM 737 O O . SER A 1 91 ? 5.437 3.452 10.284 1.00 91.75 91 SER A O 1
ATOM 739 N N . LYS A 1 92 ? 6.456 4.916 11.643 1.00 90.00 92 LYS A N 1
ATOM 740 C CA . LYS A 1 92 ? 6.203 4.173 12.895 1.00 90.00 92 LYS A CA 1
ATOM 741 C C . LYS A 1 92 ? 4.763 4.268 13.407 1.00 90.00 92 LYS A C 1
ATOM 743 O O . LYS A 1 92 ? 4.374 3.525 14.304 1.00 90.00 92 LYS A O 1
ATOM 748 N N . LYS A 1 93 ? 3.991 5.229 12.902 1.00 88.19 93 LYS A N 1
ATOM 749 C CA . LYS A 1 93 ? 2.631 5.549 13.365 1.00 88.19 93 LYS A CA 1
ATOM 750 C C . LYS A 1 93 ? 1.577 5.330 12.285 1.00 88.19 93 LYS A C 1
ATOM 752 O O . LYS A 1 93 ? 0.392 5.468 12.582 1.00 88.19 93 LYS A O 1
ATOM 757 N N . PHE A 1 94 ? 1.991 4.996 11.064 1.00 91.25 94 PHE A N 1
ATOM 758 C CA . PHE A 1 94 ? 1.094 4.812 9.937 1.00 91.25 94 PHE A CA 1
ATOM 759 C C . PHE A 1 94 ? 0.010 3.786 10.266 1.00 91.25 94 PHE A C 1
ATOM 761 O O . PHE A 1 94 ? 0.299 2.634 10.598 1.00 91.25 94 PHE A O 1
ATOM 768 N N . ARG A 1 95 ? -1.245 4.221 10.144 1.00 92.19 95 ARG A N 1
ATOM 769 C CA . ARG A 1 95 ? -2.442 3.383 10.146 1.00 92.19 95 ARG A CA 1
ATOM 770 C C . ARG A 1 95 ? -3.504 4.063 9.297 1.00 92.19 95 ARG A C 1
ATOM 772 O O . ARG A 1 95 ? -3.643 5.283 9.353 1.00 92.19 95 ARG A O 1
ATOM 779 N N . LEU A 1 96 ? -4.276 3.266 8.567 1.00 94.25 96 LEU A N 1
ATOM 780 C CA . LEU A 1 96 ? -5.476 3.773 7.915 1.00 94.25 96 LEU A CA 1
ATOM 781 C C . LEU A 1 96 ? -6.522 4.149 8.968 1.00 94.25 96 LEU A C 1
ATOM 783 O O . LEU A 1 96 ? -6.687 3.459 9.979 1.00 94.25 96 LEU A O 1
ATOM 787 N N . GLN A 1 97 ? -7.240 5.236 8.712 1.00 94.81 97 GLN A N 1
ATOM 788 C CA . GLN A 1 97 ? -8.315 5.696 9.573 1.00 94.81 97 GLN A CA 1
ATOM 789 C C . GLN A 1 97 ? -9.538 4.780 9.446 1.00 94.81 97 GLN A C 1
ATOM 791 O O . GLN A 1 97 ? -9.784 4.210 8.376 1.00 94.81 97 GLN A O 1
ATOM 796 N N . PRO A 1 98 ? -10.321 4.622 10.524 1.00 95.75 98 PRO A N 1
ATOM 797 C CA . PRO A 1 98 ? -11.601 3.929 10.481 1.00 95.75 98 PRO A CA 1
ATOM 798 C C . PRO A 1 98 ? -12.598 4.534 9.486 1.00 95.75 98 PRO A C 1
ATOM 800 O O . PRO A 1 98 ? -12.604 5.744 9.271 1.00 95.75 98 PRO A O 1
ATOM 803 N N . ASN A 1 99 ? -13.489 3.697 8.944 1.00 96.19 99 ASN A N 1
ATOM 804 C CA . ASN A 1 99 ? -14.639 4.095 8.116 1.00 96.19 99 ASN A CA 1
ATOM 805 C C . ASN A 1 99 ? -14.287 5.082 6.987 1.00 96.19 99 ASN A C 1
ATOM 807 O O . ASN A 1 99 ? -15.040 6.015 6.713 1.00 96.19 99 ASN A O 1
ATOM 811 N N . THR A 1 100 ? -13.122 4.904 6.369 1.00 96.25 100 THR A N 1
ATOM 812 C CA . THR A 1 100 ? -12.580 5.825 5.368 1.00 96.25 100 THR A CA 1
ATOM 813 C C . THR A 1 100 ? -12.372 5.088 4.049 1.00 96.25 100 THR A C 1
ATOM 815 O O . THR A 1 100 ? -11.947 3.930 4.020 1.00 96.25 100 THR A O 1
ATOM 818 N N . GLU A 1 101 ? -12.699 5.763 2.952 1.00 97.62 101 GLU A N 1
ATOM 819 C CA . GLU A 1 101 ? -12.374 5.325 1.597 1.00 97.62 101 GLU A CA 1
ATOM 820 C C . GLU A 1 101 ? -11.036 5.939 1.180 1.00 97.62 101 GLU A C 1
ATOM 822 O O . GLU A 1 101 ? -10.791 7.117 1.451 1.00 97.62 101 GLU A O 1
ATOM 827 N N . TYR A 1 102 ? -10.186 5.142 0.536 1.00 97.69 102 TYR A N 1
ATOM 828 C CA . TYR A 1 102 ? -8.893 5.579 0.022 1.00 97.69 102 TYR A CA 1
ATOM 829 C C . TYR A 1 102 ? -8.734 5.212 -1.449 1.00 97.69 102 TYR A C 1
ATOM 831 O O . TYR A 1 102 ? -9.086 4.102 -1.849 1.00 97.69 102 TYR A O 1
ATOM 839 N N . GLU A 1 103 ? -8.120 6.101 -2.221 1.00 97.50 103 GLU A N 1
ATOM 840 C CA . GLU A 1 103 ? -7.498 5.771 -3.499 1.00 97.50 103 GLU A CA 1
ATOM 841 C C . GLU A 1 103 ? -6.014 5.464 -3.263 1.00 97.50 103 GLU A C 1
ATOM 843 O O . GLU A 1 103 ? -5.298 6.225 -2.612 1.00 97.50 103 GLU A O 1
ATOM 848 N N . ILE A 1 104 ? -5.551 4.328 -3.775 1.00 97.25 104 ILE A N 1
ATOM 849 C CA . ILE A 1 104 ? -4.142 3.948 -3.780 1.00 97.25 104 ILE A CA 1
ATOM 850 C C . ILE A 1 104 ? -3.640 4.054 -5.210 1.00 97.25 104 ILE A C 1
ATOM 852 O O . ILE A 1 104 ? -4.208 3.437 -6.111 1.00 97.25 104 ILE A O 1
ATOM 856 N N . ARG A 1 105 ? -2.548 4.794 -5.407 1.00 96.31 105 ARG A N 1
ATOM 857 C CA . ARG A 1 105 ? -1.893 4.978 -6.704 1.00 96.31 105 ARG A CA 1
ATOM 858 C C . ARG A 1 105 ? -0.453 4.492 -6.639 1.00 96.31 105 ARG A C 1
ATOM 860 O O . ARG A 1 105 ? 0.311 4.925 -5.783 1.00 96.31 105 ARG A O 1
ATOM 867 N N . ASN A 1 106 ? -0.076 3.611 -7.555 1.00 96.31 106 ASN A N 1
ATOM 868 C CA . ASN A 1 106 ? 1.292 3.168 -7.760 1.00 96.31 106 ASN A CA 1
ATOM 869 C C . ASN A 1 106 ? 1.940 3.978 -8.883 1.00 96.31 106 ASN A C 1
ATOM 871 O O . ASN A 1 106 ? 1.480 3.941 -10.023 1.00 96.31 106 ASN A O 1
ATOM 875 N N . ASN A 1 107 ? 3.029 4.666 -8.542 1.00 94.44 107 ASN A N 1
ATOM 876 C CA . ASN A 1 107 ? 3.821 5.499 -9.447 1.00 94.44 107 ASN A CA 1
ATOM 877 C C . ASN A 1 107 ? 5.285 5.026 -9.476 1.00 94.44 107 ASN A C 1
ATOM 879 O O . ASN A 1 107 ? 6.217 5.830 -9.511 1.00 94.44 107 ASN A O 1
ATOM 883 N N . THR A 1 108 ? 5.502 3.714 -9.379 1.00 92.62 108 THR A N 1
ATOM 884 C CA . THR A 1 108 ? 6.841 3.107 -9.366 1.00 92.62 108 THR A CA 1
ATOM 885 C C . THR A 1 108 ? 7.594 3.356 -10.674 1.00 92.62 108 THR A C 1
ATOM 887 O O . THR A 1 108 ? 8.772 3.710 -10.635 1.00 92.62 108 THR A O 1
ATOM 890 N N . PHE A 1 109 ? 6.931 3.182 -11.815 1.00 90.75 109 PHE A N 1
ATOM 891 C CA . PHE A 1 109 ? 7.490 3.386 -13.150 1.00 90.75 109 PHE A CA 1
ATOM 892 C C . PHE A 1 109 ? 6.878 4.645 -13.757 1.00 90.75 109 PHE A C 1
ATOM 894 O O . PHE A 1 109 ? 5.671 4.699 -13.984 1.00 90.75 109 PHE A O 1
ATOM 901 N N . GLY A 1 110 ? 7.698 5.678 -13.964 1.00 84.00 110 GLY A N 1
ATOM 902 C CA . GLY A 1 110 ? 7.223 7.006 -14.373 1.00 84.00 110 GLY A CA 1
ATOM 903 C C . GLY A 1 110 ? 6.762 7.104 -15.831 1.00 84.00 110 GLY A C 1
ATOM 904 O O . GLY A 1 110 ? 6.039 8.032 -16.175 1.00 84.00 110 GLY A O 1
ATOM 905 N N . ASP A 1 111 ? 7.176 6.162 -16.675 1.00 82.00 111 ASP A N 1
ATOM 906 C CA . ASP A 1 111 ? 6.822 6.041 -18.092 1.00 82.00 111 ASP A CA 1
ATOM 907 C C . ASP A 1 111 ? 5.666 5.059 -18.350 1.00 82.00 111 ASP A C 1
ATOM 909 O O . ASP A 1 111 ? 5.167 4.976 -19.473 1.00 82.00 111 ASP A O 1
ATOM 913 N N . ALA A 1 112 ? 5.209 4.349 -17.316 1.00 84.31 112 ALA A N 1
ATOM 914 C CA . ALA A 1 112 ? 4.063 3.455 -17.386 1.00 84.31 112 ALA A CA 1
ATOM 915 C C . ALA A 1 112 ? 2.766 4.163 -16.971 1.00 84.31 112 ALA A C 1
ATOM 917 O O . ALA A 1 112 ? 2.771 5.108 -16.176 1.00 84.31 112 ALA A O 1
ATOM 918 N N . ALA A 1 113 ? 1.627 3.669 -17.467 1.00 82.44 113 ALA A N 1
ATOM 919 C CA . ALA A 1 113 ? 0.325 4.114 -16.982 1.00 82.44 113 ALA A CA 1
ATOM 920 C C . ALA A 1 113 ? 0.234 3.916 -15.457 1.00 82.44 113 ALA A C 1
ATOM 922 O O . ALA A 1 113 ? 0.784 2.965 -14.904 1.00 82.44 113 ALA A O 1
ATOM 923 N N . GLY A 1 114 ? -0.422 4.841 -14.755 1.00 77.12 114 GLY A N 1
ATOM 924 C CA . GLY A 1 114 ? -0.575 4.749 -13.304 1.00 77.12 114 GLY A CA 1
ATOM 925 C C . GLY A 1 114 ? -1.482 3.581 -12.913 1.00 77.12 114 GLY A C 1
ATOM 926 O O . GLY A 1 114 ? -2.575 3.424 -13.460 1.00 77.12 114 GLY A O 1
ATOM 927 N N . GLY A 1 115 ? -1.059 2.787 -11.930 1.00 90.06 115 GLY A N 1
ATOM 928 C CA . GLY A 1 115 ? -1.888 1.732 -11.358 1.00 90.06 115 GLY A CA 1
ATOM 929 C C . GLY A 1 115 ? -2.692 2.290 -10.200 1.00 90.06 115 GLY A C 1
ATOM 930 O O . GLY A 1 115 ? -2.107 2.766 -9.232 1.00 90.06 115 GLY A O 1
ATOM 931 N N . LYS A 1 116 ? -4.021 2.239 -10.284 1.00 95.19 116 LYS A N 1
ATOM 932 C CA . LYS A 1 116 ? -4.900 2.705 -9.206 1.00 95.19 116 LYS A CA 1
ATOM 933 C C . LYS A 1 116 ? -5.896 1.650 -8.755 1.00 95.19 116 LYS A C 1
ATOM 935 O O . LYS A 1 116 ? -6.338 0.836 -9.576 1.00 95.19 116 LYS A O 1
ATOM 940 N N . LEU A 1 117 ? -6.251 1.710 -7.478 1.00 96.75 117 LEU A N 1
ATOM 941 C CA . LEU A 1 117 ? -7.337 0.950 -6.868 1.00 96.75 117 LEU A CA 1
ATOM 942 C C . LEU A 1 117 ? -7.969 1.756 -5.726 1.00 96.75 117 LEU A C 1
ATOM 944 O O . LEU A 1 117 ? -7.318 2.612 -5.124 1.00 96.75 117 LEU A O 1
ATOM 948 N N . THR A 1 118 ? -9.218 1.457 -5.404 1.00 98.00 118 THR A N 1
ATOM 949 C CA . THR A 1 118 ? -9.967 2.052 -4.297 1.00 98.00 118 THR A CA 1
ATOM 950 C C . THR A 1 118 ? -10.195 1.011 -3.209 1.00 98.00 118 THR A C 1
ATOM 952 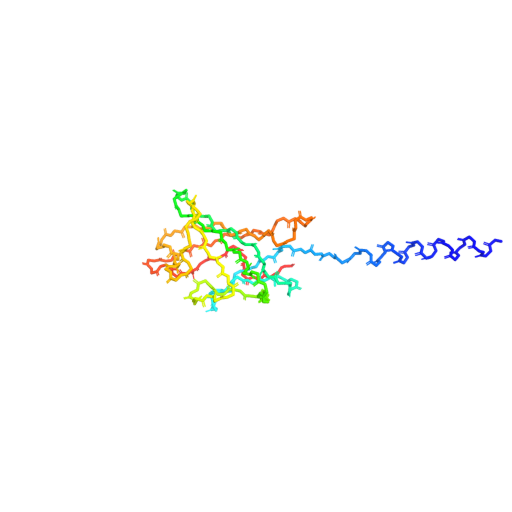O O . THR A 1 118 ? -10.667 -0.090 -3.487 1.00 98.00 118 THR A O 1
ATOM 955 N N . ILE A 1 119 ? -9.926 1.371 -1.952 1.00 98.19 119 ILE A N 1
ATOM 956 C CA . ILE A 1 119 ? -10.196 0.540 -0.770 1.00 98.19 119 ILE A CA 1
ATOM 957 C C . ILE A 1 119 ? -11.124 1.238 0.222 1.00 98.19 119 ILE A C 1
ATOM 959 O O . ILE A 1 119 ? -11.189 2.464 0.274 1.00 98.19 119 ILE A O 1
ATOM 963 N N . LYS A 1 120 ? -11.804 0.459 1.071 1.00 98.19 120 LYS A N 1
ATOM 964 C CA . LYS A 1 120 ? -12.581 0.982 2.209 1.00 98.19 120 LYS A CA 1
ATOM 965 C C . LYS A 1 120 ? -12.223 0.265 3.495 1.00 98.19 120 LYS A C 1
ATOM 967 O O . LYS A 1 120 ? -12.115 -0.965 3.519 1.00 98.19 120 LYS A O 1
ATOM 972 N N . THR A 1 121 ? -12.097 1.029 4.572 1.00 97.88 121 THR A N 1
ATOM 973 C CA . THR A 1 121 ? -11.848 0.496 5.909 1.00 97.88 121 THR A CA 1
ATOM 974 C C . THR A 1 121 ? -13.123 0.370 6.737 1.00 97.88 121 THR A C 1
ATOM 976 O O . THR A 1 121 ? -14.088 1.112 6.564 1.00 97.88 121 THR A O 1
ATOM 979 N N . ASN A 1 122 ? -13.123 -0.574 7.676 1.00 97.62 122 ASN A N 1
ATOM 980 C CA . ASN A 1 122 ? -14.147 -0.686 8.712 1.00 97.62 122 ASN A CA 1
ATOM 981 C C . ASN A 1 122 ? -13.856 0.239 9.908 1.00 97.62 122 ASN A C 1
ATOM 983 O O . ASN A 1 122 ? -12.884 0.996 9.922 1.00 97.62 122 ASN A O 1
ATOM 987 N N . ASN A 1 123 ? -14.651 0.110 10.970 1.00 96.88 123 ASN A N 1
ATOM 988 C CA . ASN A 1 123 ? -14.511 0.875 12.212 1.00 96.88 123 ASN A CA 1
ATOM 989 C C . ASN A 1 123 ? -13.190 0.651 12.984 1.00 96.88 123 ASN A C 1
ATOM 991 O O . ASN A 1 123 ? -12.930 1.357 13.954 1.00 96.88 123 ASN A O 1
ATOM 995 N N . LYS A 1 124 ? -12.353 -0.308 12.574 1.00 96.12 124 LYS A N 1
ATOM 996 C CA . LYS A 1 124 ? -11.024 -0.582 13.147 1.00 96.12 124 LYS A CA 1
ATOM 997 C C . LYS A 1 124 ? -9.876 -0.177 12.212 1.00 96.12 124 LYS A C 1
ATOM 999 O O . LYS A 1 124 ? -8.731 -0.517 12.498 1.00 96.12 124 LYS A O 1
ATOM 1004 N N . GLY A 1 125 ? -10.163 0.485 11.087 1.00 94.81 125 GLY A N 1
ATOM 1005 C CA . GLY A 1 125 ? -9.150 0.827 10.080 1.00 94.81 125 GLY A CA 1
ATOM 1006 C C . GLY A 1 125 ? -8.651 -0.381 9.272 1.00 94.81 125 GLY A C 1
ATOM 1007 O O . GLY A 1 125 ? -7.616 -0.299 8.620 1.00 94.81 125 GLY A O 1
ATOM 1008 N N . VAL A 1 126 ? -9.353 -1.521 9.327 1.00 97.00 126 VAL A N 1
ATOM 1009 C CA . VAL A 1 126 ? -9.030 -2.723 8.539 1.00 97.00 126 VAL A CA 1
ATOM 1010 C C . VAL A 1 126 ? -9.746 -2.639 7.203 1.00 97.00 126 VAL A C 1
ATOM 1012 O O . VAL A 1 126 ? -10.933 -2.315 7.172 1.00 97.00 126 VAL A O 1
ATOM 1015 N N . VAL A 1 127 ? -9.049 -2.953 6.114 1.00 97.94 127 VAL A N 1
ATOM 1016 C CA . VAL A 1 127 ? -9.629 -2.910 4.772 1.00 97.94 127 VAL A CA 1
ATOM 1017 C C . VAL A 1 127 ? -10.598 -4.073 4.599 1.00 97.94 127 VAL A C 1
ATOM 1019 O O . VAL A 1 127 ? -10.225 -5.228 4.788 1.00 97.94 127 VAL A O 1
ATOM 1022 N N . ILE A 1 128 ? -11.842 -3.758 4.251 1.00 98.06 128 ILE A N 1
ATOM 1023 C CA . ILE A 1 128 ? -12.928 -4.733 4.056 1.00 98.06 128 ILE A CA 1
ATOM 1024 C C . ILE A 1 128 ? -13.439 -4.774 2.616 1.00 98.06 128 ILE A C 1
ATOM 1026 O O . ILE A 1 128 ? -14.235 -5.639 2.269 1.00 98.06 128 ILE A O 1
ATOM 1030 N N . TYR A 1 129 ? -12.993 -3.839 1.785 1.00 98.38 129 TYR A N 1
ATOM 1031 C CA . TYR A 1 129 ? -13.363 -3.745 0.384 1.00 98.38 129 TYR A CA 1
ATOM 1032 C C . TYR A 1 129 ? -12.184 -3.202 -0.413 1.00 98.38 129 TYR A C 1
ATOM 1034 O O . TYR A 1 129 ? -11.498 -2.289 0.052 1.00 98.38 129 TYR A O 1
ATOM 1042 N N . ALA A 1 130 ? -12.007 -3.744 -1.613 1.00 98.19 130 ALA A N 1
ATOM 1043 C CA . ALA A 1 130 ? -11.168 -3.199 -2.662 1.00 98.19 130 ALA A CA 1
ATOM 1044 C C . ALA A 1 130 ? -11.877 -3.407 -4.007 1.00 98.19 130 ALA A C 1
ATOM 1046 O O . ALA A 1 130 ? -12.481 -4.461 -4.214 1.00 98.19 130 ALA A O 1
ATOM 1047 N N . ASP A 1 131 ? -11.807 -2.432 -4.908 1.00 97.69 131 ASP A N 1
ATOM 1048 C CA . ASP A 1 131 ? -12.349 -2.560 -6.270 1.00 97.69 131 ASP A CA 1
ATOM 1049 C C . ASP A 1 131 ? -11.534 -3.536 -7.140 1.00 97.69 131 ASP A C 1
ATOM 1051 O O . ASP A 1 131 ? -12.076 -4.151 -8.057 1.00 97.69 131 ASP A O 1
ATOM 1055 N N . LYS A 1 132 ? -10.251 -3.731 -6.808 1.00 97.50 132 LYS A N 1
ATOM 1056 C CA . LYS A 1 132 ? -9.345 -4.707 -7.422 1.00 97.50 132 LYS A CA 1
ATOM 1057 C C . LYS A 1 132 ? -8.748 -5.629 -6.366 1.00 97.50 132 LYS A C 1
ATOM 1059 O O . LYS A 1 132 ? -7.917 -5.208 -5.562 1.00 97.50 132 LYS A O 1
ATOM 1064 N N . THR A 1 133 ? -9.141 -6.900 -6.391 1.00 97.12 133 THR A N 1
ATOM 1065 C CA . THR A 1 133 ? -8.647 -7.948 -5.473 1.00 97.12 133 THR A CA 1
ATOM 1066 C C . THR A 1 133 ? -7.791 -9.014 -6.156 1.00 97.12 133 THR A C 1
ATOM 1068 O O . THR A 1 133 ? -7.238 -9.889 -5.494 1.00 97.12 133 THR A O 1
ATOM 1071 N N . SER A 1 134 ? -7.631 -8.912 -7.472 1.00 94.69 134 SER A N 1
ATOM 1072 C CA . SER A 1 134 ? -6.716 -9.699 -8.290 1.00 94.69 134 SER A CA 1
ATOM 1073 C C . SER A 1 134 ? -6.303 -8.882 -9.512 1.00 94.69 134 SER A C 1
ATOM 1075 O O . SER A 1 134 ? -6.915 -7.857 -9.816 1.00 94.69 134 SER A O 1
ATOM 1077 N N . CYS A 1 135 ? -5.291 -9.358 -10.225 1.00 90.19 135 CYS A N 1
ATOM 1078 C CA . CYS A 1 135 ? -4.963 -8.868 -11.564 1.00 90.19 135 CYS A CA 1
ATOM 1079 C C . CYS A 1 135 ? -5.950 -9.443 -12.578 1.00 90.19 135 CYS A C 1
ATOM 1081 O O . CYS A 1 135 ? -6.473 -10.541 -12.350 1.00 90.19 135 CYS A O 1
ATOM 1083 N N . GLN A 1 136 ? -6.211 -8.709 -13.656 1.00 68.50 136 GLN A N 1
ATOM 1084 C CA . GLN A 1 136 ? -7.074 -9.136 -14.758 1.00 68.50 136 GLN A CA 1
ATOM 1085 C C . GLN A 1 136 ? -6.268 -9.301 -16.041 1.00 68.50 136 GLN A C 1
ATOM 1087 O O . GLN A 1 136 ? -5.275 -8.565 -16.208 1.00 68.50 136 GLN A O 1
#

Foldseek 3Di:
DVVVVVVVVVVVVVVVVVPPADAQAWFAALVQQKIAAAVFDFQAWKWKAWPVRQFIKIKGFDPPAGGGRIGHQPDQDPRIFIAGPVRDGCSVPRAAAAQIKIKMWGCRDVPHDIHIKIFTHHRVRRTPDIPGNHDD

Nearest PDB structures (foldseek):
  3ggr-assembly1_A  TM=1.999E-01  e=2.086E+00  Homo sap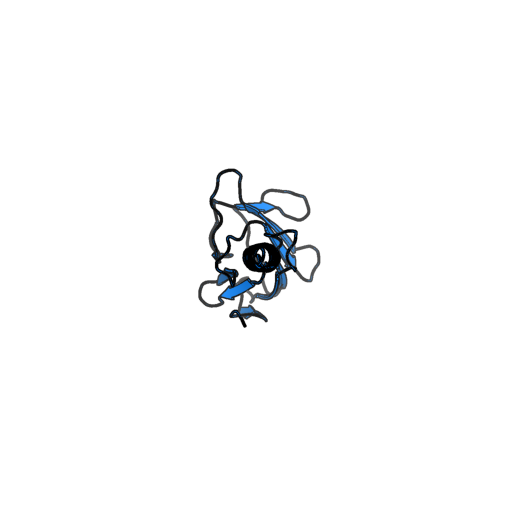iens
  6fcn-assembly1_A  TM=1.994E-01  e=7.344E+00  Homo sapiens